Protein AF-A0A2E4S880-F1 (afdb_monomer_lite)

Structure (mmCIF, N/CA/C/O backbone):
data_AF-A0A2E4S880-F1
#
_entry.id   AF-A0A2E4S880-F1
#
loop_
_atom_site.group_PDB
_atom_site.id
_atom_site.type_symbol
_atom_site.label_atom_id
_atom_site.label_alt_id
_atom_site.label_comp_id
_atom_site.label_asym_id
_atom_site.label_entity_id
_atom_site.label_seq_id
_atom_site.pdbx_PDB_ins_code
_atom_site.Cartn_x
_atom_site.Cartn_y
_atom_site.Cartn_z
_atom_site.occupancy
_atom_site.B_iso_or_equiv
_atom_site.auth_seq_id
_atom_site.auth_comp_id
_atom_site.auth_asym_id
_atom_site.auth_atom_id
_atom_site.pdbx_PDB_model_num
ATOM 1 N N . MET A 1 1 ? -11.981 -2.694 0.130 1.00 92.06 1 MET A N 1
ATOM 2 C CA . MET A 1 1 ? -10.899 -1.935 -0.532 1.00 92.06 1 MET A CA 1
ATOM 3 C C . MET A 1 1 ? -10.112 -1.183 0.534 1.00 92.06 1 MET A C 1
ATOM 5 O O . MET A 1 1 ? -10.622 -1.008 1.639 1.00 92.06 1 MET A O 1
ATOM 9 N N . ALA A 1 2 ? -8.897 -0.748 0.225 1.00 94.06 2 ALA A N 1
ATOM 10 C CA . ALA A 1 2 ? -8.090 0.107 1.090 1.00 94.06 2 ALA A CA 1
ATOM 11 C C . ALA A 1 2 ? -7.526 1.278 0.288 1.00 94.06 2 ALA A C 1
ATOM 13 O O . ALA A 1 2 ? -7.270 1.136 -0.905 1.00 94.06 2 ALA A O 1
ATOM 14 N N . THR A 1 3 ? -7.290 2.404 0.954 1.00 95.12 3 THR A N 1
ATOM 15 C CA . THR A 1 3 ? -6.388 3.444 0.457 1.00 95.12 3 THR A CA 1
ATOM 16 C C . THR A 1 3 ? -5.040 3.251 1.143 1.00 95.12 3 THR A C 1
ATOM 18 O O . THR A 1 3 ? -4.966 3.281 2.377 1.00 95.12 3 THR A O 1
ATOM 21 N N . LEU A 1 4 ? -3.991 3.053 0.352 1.00 95.31 4 LEU A N 1
ATOM 22 C CA . LEU A 1 4 ? -2.607 2.983 0.805 1.00 95.31 4 LEU A CA 1
ATOM 23 C C . LEU A 1 4 ? -1.851 4.229 0.342 1.00 95.31 4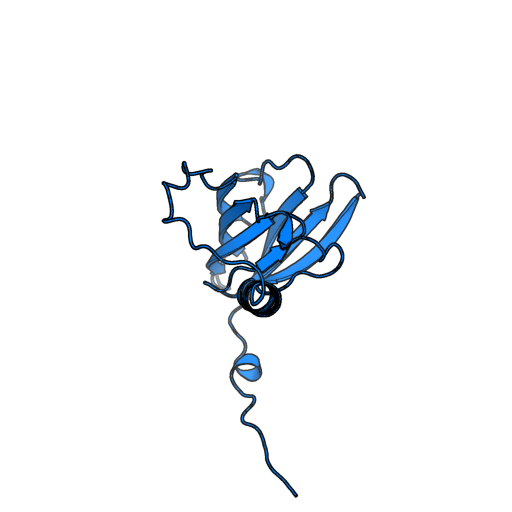 LEU A C 1
ATOM 25 O O . LEU A 1 4 ? -2.223 4.859 -0.648 1.00 95.31 4 LEU A O 1
ATOM 29 N N . ARG A 1 5 ? -0.781 4.568 1.053 1.00 95.06 5 ARG A N 1
ATOM 30 C CA . ARG A 1 5 ? 0.193 5.580 0.652 1.00 95.06 5 ARG A CA 1
ATOM 31 C C . ARG A 1 5 ? 1.541 4.911 0.476 1.00 95.06 5 ARG A C 1
ATOM 33 O O . ARG A 1 5 ? 1.976 4.191 1.367 1.00 95.06 5 ARG A O 1
ATOM 40 N N . ALA A 1 6 ? 2.200 5.188 -0.640 1.00 94.62 6 ALA A N 1
ATOM 41 C CA . ALA A 1 6 ? 3.591 4.832 -0.855 1.00 94.62 6 ALA A CA 1
ATOM 42 C C . ALA A 1 6 ? 4.475 6.080 -0.859 1.00 94.62 6 ALA A C 1
ATOM 44 O O . ALA A 1 6 ? 4.126 7.080 -1.481 1.00 94.62 6 ALA A O 1
ATOM 45 N N . LEU A 1 7 ? 5.621 6.017 -0.187 1.00 93.75 7 LEU A N 1
ATOM 46 C CA . LEU A 1 7 ? 6.680 7.020 -0.208 1.00 93.75 7 LEU A CA 1
ATOM 47 C C . LEU A 1 7 ? 7.888 6.452 -0.936 1.00 93.75 7 LEU A C 1
ATOM 49 O O . LEU A 1 7 ? 8.424 5.419 -0.548 1.00 93.75 7 LEU A O 1
ATOM 53 N N . ASP A 1 8 ? 8.352 7.164 -1.949 1.00 92.69 8 ASP A N 1
ATOM 54 C CA . ASP A 1 8 ? 9.690 6.973 -2.486 1.00 92.69 8 ASP A CA 1
ATOM 55 C C . ASP A 1 8 ? 10.691 7.732 -1.599 1.00 92.69 8 ASP A C 1
ATOM 57 O O . ASP A 1 8 ? 10.663 8.960 -1.517 1.00 92.69 8 ASP A O 1
ATOM 61 N N . LYS A 1 9 ? 11.565 6.995 -0.907 1.00 93.00 9 LYS A N 1
ATOM 62 C CA . LYS A 1 9 ? 12.587 7.523 0.011 1.00 93.00 9 LYS A CA 1
ATOM 63 C C . LYS A 1 9 ? 13.737 8.217 -0.725 1.00 93.00 9 LYS A C 1
ATOM 65 O O . LYS A 1 9 ? 14.448 9.007 -0.111 1.00 93.00 9 LYS A O 1
ATOM 70 N N . ILE A 1 10 ? 13.921 7.940 -2.016 1.00 93.00 10 ILE A N 1
ATOM 71 C CA . ILE A 1 10 ? 14.956 8.556 -2.853 1.00 93.00 10 ILE A CA 1
ATOM 72 C C . ILE A 1 10 ? 14.484 9.922 -3.343 1.00 93.00 10 ILE A C 1
ATOM 74 O O . ILE A 1 10 ? 15.229 10.898 -3.266 1.00 93.00 10 ILE A O 1
ATOM 78 N N . THR A 1 11 ? 13.242 10.006 -3.830 1.00 91.94 11 THR A N 1
ATOM 79 C CA . THR A 1 11 ? 12.680 11.258 -4.371 1.00 91.94 11 THR A CA 1
ATOM 80 C C . THR A 1 11 ? 11.913 12.089 -3.340 1.00 91.94 11 THR A C 1
ATOM 82 O O . THR A 1 11 ? 11.673 13.274 -3.566 1.00 91.94 11 THR A O 1
ATOM 85 N N . GLY A 1 12 ? 11.519 11.498 -2.210 1.00 93.62 12 GLY A N 1
ATOM 86 C CA . GLY A 1 12 ? 10.675 12.120 -1.187 1.00 93.62 12 GLY A CA 1
ATOM 87 C C . GLY A 1 12 ? 9.204 12.272 -1.595 1.00 93.62 12 GLY A C 1
ATOM 88 O O . GLY A 1 12 ? 8.443 12.944 -0.897 1.00 93.62 12 GLY A O 1
ATOM 89 N N . ARG A 1 13 ? 8.787 11.689 -2.726 1.00 91.62 13 ARG A N 1
ATOM 90 C CA . ARG A 1 13 ? 7.419 11.804 -3.243 1.00 91.62 13 ARG A CA 1
ATOM 91 C C . ARG A 1 13 ? 6.516 10.744 -2.621 1.00 91.62 13 ARG A C 1
ATOM 93 O O . ARG A 1 13 ? 6.838 9.558 -2.657 1.00 91.62 13 ARG A O 1
ATOM 100 N N . SER A 1 14 ? 5.358 11.170 -2.119 1.00 93.81 14 SER A N 1
ATOM 101 C CA . SER A 1 14 ? 4.280 10.271 -1.716 1.00 93.81 14 SER A CA 1
ATOM 102 C C . SER A 1 14 ? 3.189 10.173 -2.783 1.00 93.81 14 SER A C 1
ATOM 104 O O . SER A 1 14 ? 2.851 11.160 -3.442 1.00 93.81 14 SER A O 1
ATOM 106 N N . THR A 1 15 ? 2.633 8.976 -2.934 1.00 93.12 15 THR A N 1
ATOM 107 C CA . THR A 1 15 ? 1.539 8.664 -3.855 1.00 93.12 15 THR A CA 1
ATOM 108 C C . THR A 1 15 ? 0.494 7.845 -3.114 1.00 93.12 15 THR A C 1
ATOM 110 O O . THR A 1 15 ? 0.827 6.841 -2.485 1.00 93.12 15 THR A O 1
ATOM 113 N N . ASP A 1 16 ? -0.766 8.258 -3.210 1.00 94.75 16 ASP A N 1
ATOM 114 C CA . ASP A 1 16 ? -1.890 7.523 -2.635 1.00 94.75 16 ASP A CA 1
ATOM 115 C C . ASP A 1 16 ? -2.558 6.696 -3.725 1.00 94.75 16 ASP A C 1
ATOM 117 O O . ASP A 1 16 ? -2.759 7.184 -4.838 1.00 94.75 16 ASP A O 1
ATOM 121 N N . PHE A 1 17 ? -2.921 5.460 -3.404 1.00 93.00 17 PHE A N 1
ATOM 122 C CA . PHE A 1 17 ? -3.613 4.582 -4.337 1.00 93.00 17 PHE A CA 1
ATOM 123 C C . PHE A 1 17 ? -4.631 3.689 -3.644 1.00 93.00 17 PHE A C 1
ATOM 125 O O . PHE A 1 17 ? -4.531 3.384 -2.452 1.00 93.00 17 PHE A O 1
ATOM 132 N N . GLU A 1 18 ? -5.645 3.291 -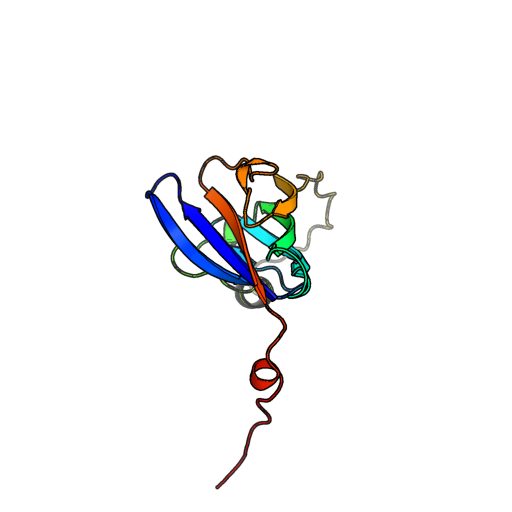4.405 1.00 93.38 18 GLU A N 1
ATOM 133 C CA . GLU A 1 18 ? -6.662 2.354 -3.948 1.00 93.38 18 GLU A CA 1
ATOM 134 C C . GLU A 1 18 ? -6.300 0.936 -4.389 1.00 93.38 18 GLU A C 1
ATOM 136 O O . GLU A 1 18 ? -5.853 0.709 -5.511 1.00 93.38 18 GLU A O 1
ATOM 141 N N . ILE A 1 19 ? -6.502 -0.021 -3.488 1.00 94.25 19 ILE A N 1
ATOM 142 C CA . ILE A 1 19 ? -6.286 -1.444 -3.742 1.00 94.25 19 ILE A CA 1
ATOM 143 C C . ILE A 1 19 ? -7.505 -2.248 -3.284 1.00 94.25 19 ILE A C 1
ATOM 145 O O . ILE A 1 19 ? -8.128 -1.984 -2.243 1.00 94.25 19 ILE A O 1
ATOM 149 N N . GLU A 1 20 ? -7.877 -3.238 -4.086 1.00 93.94 20 GLU A N 1
ATOM 150 C CA . GLU A 1 20 ? -8.947 -4.176 -3.773 1.00 93.94 20 GLU A CA 1
ATOM 151 C C . GLU A 1 20 ? -8.398 -5.440 -3.114 1.00 93.94 20 GLU A C 1
ATOM 153 O O . GLU A 1 20 ? -7.264 -5.850 -3.344 1.00 93.94 20 GLU A O 1
ATOM 158 N N . VAL A 1 21 ? -9.226 -6.074 -2.282 1.00 93.44 21 VAL A N 1
ATOM 159 C CA . VAL A 1 21 ? -8.826 -7.309 -1.606 1.00 93.44 21 VAL A CA 1
ATOM 160 C C . VAL A 1 21 ? -8.642 -8.411 -2.650 1.00 93.44 21 VAL A C 1
ATOM 162 O O . VAL A 1 21 ? -9.557 -8.665 -3.433 1.00 93.44 21 VAL A O 1
ATOM 165 N N . GLY A 1 22 ? -7.472 -9.052 -2.656 1.00 91.62 22 GLY A N 1
ATOM 166 C CA . GLY A 1 22 ? -7.118 -10.112 -3.602 1.00 91.62 22 GLY A CA 1
ATOM 167 C C . GLY A 1 22 ? -6.818 -9.641 -5.030 1.00 91.62 22 GLY A C 1
ATOM 168 O O . GLY A 1 22 ? -6.705 -10.482 -5.921 1.00 91.62 22 GLY A O 1
ATOM 169 N N . LYS A 1 23 ? -6.699 -8.326 -5.269 1.00 92.00 23 LYS A N 1
ATOM 170 C CA . LYS A 1 23 ? -6.204 -7.768 -6.536 1.00 92.00 23 LYS A CA 1
ATOM 171 C C . LYS A 1 23 ? -4.874 -7.050 -6.278 1.00 92.00 23 LYS A C 1
ATOM 173 O O . LYS A 1 23 ? -4.901 -5.863 -5.945 1.00 92.00 23 LYS A O 1
ATOM 178 N N . PRO A 1 24 ? -3.730 -7.747 -6.387 1.00 92.25 24 PRO A N 1
ATOM 179 C CA . PRO A 1 24 ? -2.432 -7.139 -6.139 1.00 92.25 24 PRO A CA 1
ATOM 180 C C . PRO A 1 24 ? -2.133 -6.020 -7.142 1.00 92.25 24 PRO A C 1
ATOM 182 O O . PRO A 1 24 ? -2.505 -6.075 -8.321 1.00 92.25 24 PRO A O 1
ATOM 185 N N . VAL A 1 25 ? -1.462 -4.988 -6.643 1.00 91.62 25 VAL A N 1
ATOM 186 C CA . VAL A 1 25 ? -1.080 -3.785 -7.386 1.00 91.62 25 VAL A CA 1
ATOM 187 C C . VAL A 1 25 ? 0.433 -3.643 -7.337 1.00 91.62 25 VAL A C 1
ATOM 189 O O . VAL A 1 25 ? 1.046 -3.857 -6.292 1.00 91.62 25 VAL A O 1
ATOM 192 N N . VAL A 1 26 ? 1.027 -3.239 -8.456 1.00 90.19 26 VAL A N 1
ATOM 193 C CA . VAL A 1 26 ? 2.461 -2.957 -8.541 1.00 90.19 26 VAL A CA 1
ATOM 194 C C . VAL A 1 26 ? 2.709 -1.462 -8.349 1.00 90.19 26 VAL A C 1
ATOM 196 O O . VAL A 1 26 ? 2.089 -0.630 -9.018 1.00 90.19 26 VAL A O 1
ATOM 199 N N . TYR A 1 27 ? 3.636 -1.123 -7.452 1.00 89.06 27 TYR A N 1
ATOM 200 C CA . TYR A 1 27 ? 4.156 0.228 -7.246 1.00 89.06 27 TYR A CA 1
ATOM 201 C C . TYR A 1 27 ? 5.688 0.209 -7.257 1.00 89.06 27 TYR A C 1
ATOM 203 O O . TYR A 1 27 ? 6.325 -0.301 -6.334 1.00 89.06 27 TYR A O 1
ATOM 211 N N . GLY A 1 28 ? 6.298 0.782 -8.298 1.00 87.00 28 GLY A N 1
ATOM 212 C CA . GLY A 1 28 ? 7.748 0.722 -8.478 1.00 87.00 28 GLY A CA 1
ATOM 213 C C . GLY A 1 28 ? 8.216 -0.724 -8.645 1.00 87.00 28 GLY A C 1
ATOM 214 O O . GLY A 1 28 ? 7.853 -1.364 -9.625 1.00 87.00 28 GLY A O 1
ATOM 215 N N . VAL A 1 29 ? 8.996 -1.220 -7.680 1.00 87.94 29 VAL A N 1
ATOM 216 C CA . VAL A 1 29 ? 9.474 -2.619 -7.610 1.00 87.94 29 VAL A CA 1
ATOM 217 C C . VAL A 1 29 ? 8.715 -3.453 -6.577 1.00 87.94 29 VAL A C 1
ATOM 219 O O . VAL A 1 29 ? 9.142 -4.547 -6.240 1.00 87.94 29 VAL A O 1
ATOM 222 N N . LEU A 1 30 ? 7.627 -2.930 -6.011 1.00 91.06 30 LEU A N 1
ATOM 223 C CA . LEU A 1 30 ? 6.844 -3.636 -5.003 1.00 91.06 30 LEU A CA 1
ATOM 224 C C . LEU A 1 30 ? 5.568 -4.188 -5.620 1.00 91.06 30 LEU A C 1
ATOM 226 O O . LEU A 1 30 ? 4.791 -3.435 -6.208 1.00 91.06 30 LEU A O 1
ATOM 230 N N . GLU A 1 31 ? 5.313 -5.472 -5.406 1.00 92.25 31 GLU A N 1
ATOM 231 C CA . GLU A 1 31 ? 3.981 -6.048 -5.541 1.00 92.25 31 GLU A CA 1
ATOM 232 C C . GLU A 1 31 ? 3.301 -6.003 -4.173 1.00 92.25 31 GLU A C 1
ATOM 234 O O . GLU A 1 31 ? 3.778 -6.595 -3.203 1.00 92.25 31 GLU A O 1
ATOM 239 N N . VAL A 1 32 ? 2.192 -5.272 -4.092 1.00 93.75 32 VAL A N 1
ATOM 240 C CA . VAL A 1 32 ? 1.418 -5.072 -2.869 1.00 93.75 32 VAL A CA 1
ATOM 241 C C . VAL A 1 32 ? 0.113 -5.844 -2.989 1.00 93.75 32 VAL A C 1
ATOM 243 O O . VAL A 1 32 ? -0.718 -5.530 -3.840 1.00 93.75 32 VAL A O 1
ATOM 246 N N . ASP A 1 33 ? -0.092 -6.820 -2.109 1.00 95.31 33 ASP A N 1
ATOM 247 C CA . ASP A 1 33 ? -1.311 -7.618 -2.034 1.00 95.31 33 ASP A CA 1
ATOM 248 C C . ASP A 1 33 ? -2.078 -7.332 -0.737 1.00 95.31 33 ASP A C 1
ATOM 250 O O . ASP A 1 33 ? -1.600 -7.554 0.382 1.00 95.31 33 ASP A O 1
ATOM 254 N N . LEU A 1 34 ? -3.309 -6.845 -0.895 1.00 96.31 34 LEU A N 1
ATOM 255 C CA . LEU A 1 34 ? -4.243 -6.649 0.201 1.00 96.31 34 LEU A CA 1
ATOM 256 C C . LEU A 1 34 ? -5.021 -7.944 0.448 1.00 96.31 34 LEU A C 1
ATOM 258 O O . LEU A 1 34 ? -5.979 -8.251 -0.263 1.00 96.31 34 LEU A O 1
ATOM 262 N N . LYS A 1 35 ? -4.682 -8.664 1.522 1.00 95.38 35 LYS A N 1
ATOM 263 C CA . LYS A 1 35 ? -5.418 -9.877 1.912 1.00 95.38 35 LYS A CA 1
ATOM 264 C C . LYS A 1 35 ? -6.696 -9.558 2.675 1.00 95.38 35 LYS A C 1
ATOM 266 O O . LYS A 1 35 ? -7.719 -10.203 2.463 1.00 95.38 35 LYS A O 1
ATOM 271 N N . VAL A 1 36 ? -6.642 -8.589 3.589 1.00 94.75 36 VAL A N 1
ATOM 272 C CA . VAL A 1 36 ? -7.772 -8.226 4.457 1.00 94.75 36 VAL A CA 1
ATOM 273 C C . VAL A 1 36 ? -7.735 -6.732 4.742 1.00 94.75 36 VAL A C 1
ATOM 275 O O . VAL A 1 36 ? -6.666 -6.178 4.972 1.00 94.75 36 VAL A O 1
ATOM 278 N N . CYS A 1 37 ? -8.902 -6.091 4.782 1.00 93.56 37 CYS A N 1
ATOM 279 C CA . CYS A 1 37 ? -9.059 -4.730 5.290 1.00 93.56 37 CYS A CA 1
ATOM 280 C C . CYS A 1 37 ? -10.216 -4.701 6.285 1.00 93.56 37 CYS A C 1
ATOM 282 O O . CYS A 1 37 ? -11.319 -5.138 5.954 1.00 93.56 37 CYS A O 1
ATOM 284 N N . PHE A 1 38 ? -9.964 -4.180 7.477 1.00 91.75 38 PHE A N 1
ATOM 285 C CA . PHE A 1 38 ? -10.918 -4.052 8.563 1.00 91.75 38 PHE A CA 1
ATOM 286 C C . PHE A 1 38 ? -11.007 -2.595 9.022 1.00 91.75 38 PHE A C 1
ATOM 288 O O . PHE A 1 38 ? -9.992 -1.924 9.206 1.00 91.75 38 PHE A O 1
ATOM 295 N N . GLN A 1 39 ? -12.231 -2.116 9.222 1.00 90.69 39 GLN A N 1
ATOM 296 C CA . GLN A 1 39 ? -12.508 -0.815 9.818 1.00 90.69 39 GLN A CA 1
ATOM 297 C C . GLN A 1 39 ? -13.345 -1.034 11.073 1.00 90.69 39 GLN A C 1
ATOM 299 O O . GLN A 1 39 ? -14.318 -1.790 11.022 1.00 90.69 39 GLN A O 1
ATOM 304 N N . THR A 1 40 ? -12.971 -0.391 12.180 1.00 88.00 40 THR A N 1
ATOM 305 C CA . THR A 1 40 ? -13.758 -0.480 13.413 1.00 88.00 40 THR A CA 1
ATOM 306 C C . THR A 1 40 ? -15.162 0.111 13.223 1.00 88.00 40 THR A C 1
ATOM 308 O O . THR A 1 40 ? -15.345 1.035 12.418 1.00 88.00 40 THR A O 1
ATOM 311 N N . PRO A 1 41 ? -16.173 -0.426 13.932 1.00 85.44 41 PRO A N 1
ATOM 312 C CA . PRO A 1 41 ? -17.518 0.139 13.945 1.00 85.44 41 PRO A CA 1
ATOM 313 C C . PRO A 1 41 ? -17.526 1.591 14.442 1.00 85.44 41 PRO A C 1
ATOM 315 O O . PRO A 1 41 ? -16.656 1.979 15.222 1.00 85.44 41 PRO A O 1
ATOM 318 N N . PRO A 1 42 ? -18.532 2.395 14.055 1.00 81.06 42 PRO A N 1
ATOM 319 C CA . PRO A 1 42 ? -18.620 3.797 14.458 1.00 81.06 42 PRO A CA 1
ATOM 320 C C . PRO A 1 42 ? -18.872 3.996 15.962 1.00 81.06 42 PRO A C 1
ATOM 322 O O . PRO A 1 42 ? -18.759 5.123 16.440 1.00 81.06 42 PRO A O 1
ATOM 325 N N . GLU A 1 43 ? -19.240 2.944 16.706 1.00 86.94 43 GLU A N 1
ATOM 326 C CA . GLU A 1 43 ? -19.385 3.008 18.167 1.00 86.94 43 GLU A CA 1
ATOM 327 C C . GLU A 1 43 ? -18.034 3.037 18.904 1.00 86.94 43 GLU A C 1
ATOM 329 O O . GLU A 1 43 ? -17.969 3.440 20.067 1.00 86.94 43 GLU A O 1
ATOM 334 N N . GLU A 1 44 ? -16.958 2.625 18.233 1.00 87.44 44 GLU A N 1
ATOM 335 C CA . GLU A 1 44 ? -15.596 2.584 18.754 1.00 87.44 44 GLU A CA 1
ATOM 336 C C . GLU A 1 44 ? -14.729 3.677 18.104 1.00 87.44 44 GLU A C 1
ATOM 338 O O . GLU A 1 44 ? -15.095 4.241 17.067 1.00 87.44 44 GLU A O 1
ATOM 343 N N . PRO A 1 45 ? -13.561 4.016 18.687 1.00 86.06 45 PRO A N 1
ATOM 344 C CA . PRO A 1 45 ? -12.612 4.906 18.033 1.00 86.06 45 PRO A CA 1
ATOM 345 C C . PRO A 1 45 ? -12.284 4.403 16.615 1.00 86.06 45 PRO A C 1
ATOM 347 O O . PRO A 1 45 ? -12.008 3.210 16.440 1.00 86.06 45 PRO A O 1
ATOM 350 N N . PRO A 1 46 ? -12.314 5.280 15.595 1.00 84.81 46 PRO A N 1
ATOM 351 C CA . PRO A 1 46 ? -12.099 4.867 14.218 1.00 84.81 46 PRO A CA 1
ATOM 352 C C . PRO A 1 46 ? -10.653 4.405 14.022 1.00 84.81 46 PRO A C 1
ATOM 354 O O . PRO A 1 46 ? -9.717 5.186 14.176 1.00 84.81 46 PRO A O 1
ATOM 357 N N . GLU A 1 47 ? -10.487 3.148 13.628 1.00 90.75 47 GLU A N 1
ATOM 358 C CA . GLU A 1 47 ? -9.210 2.514 13.325 1.00 90.75 47 GLU A CA 1
ATOM 359 C C . GLU A 1 47 ? -9.351 1.701 12.036 1.00 90.75 47 GLU A C 1
ATOM 361 O O . GLU A 1 47 ? -10.371 1.052 11.789 1.00 90.75 47 GLU A O 1
ATOM 366 N N . SER A 1 48 ? -8.324 1.752 11.190 1.00 92.94 48 SER A N 1
ATOM 367 C CA . SER A 1 48 ? -8.255 0.961 9.962 1.00 92.94 48 SER A CA 1
ATOM 368 C C . SER A 1 48 ? -7.053 0.040 10.036 1.00 92.94 48 SER A C 1
ATOM 370 O O . SER A 1 48 ? -5.919 0.508 10.059 1.00 92.94 48 SER A O 1
ATOM 372 N N . ALA A 1 49 ? -7.306 -1.263 10.039 1.00 93.75 49 ALA A N 1
ATOM 373 C CA . ALA A 1 49 ? -6.276 -2.288 10.062 1.00 93.75 49 ALA A CA 1
ATOM 374 C C . ALA A 1 49 ? -6.342 -3.115 8.777 1.00 93.75 49 ALA A C 1
ATOM 376 O O . ALA A 1 49 ? -7.410 -3.599 8.401 1.00 93.75 49 ALA A O 1
ATOM 377 N N . ALA A 1 50 ? -5.214 -3.310 8.104 1.00 95.12 50 ALA A N 1
ATOM 378 C CA . ALA A 1 50 ? -5.142 -4.161 6.921 1.00 95.12 50 ALA A CA 1
ATOM 379 C C . ALA A 1 50 ? -4.015 -5.182 7.044 1.00 95.12 50 ALA A C 1
ATOM 381 O O . ALA A 1 50 ? -2.944 -4.873 7.560 1.00 95.12 50 ALA A O 1
ATOM 382 N N . PHE A 1 51 ? -4.269 -6.399 6.566 1.00 95.44 51 PHE A N 1
ATOM 383 C CA . PHE A 1 51 ? -3.237 -7.411 6.395 1.00 95.44 51 PHE A CA 1
ATOM 384 C C . PHE A 1 51 ? -2.688 -7.291 4.978 1.00 95.44 51 PHE A C 1
ATOM 386 O O . PHE A 1 51 ? -3.417 -7.530 4.005 1.00 95.44 51 PHE A O 1
ATOM 393 N N . LEU A 1 52 ? -1.418 -6.909 4.877 1.00 95.75 52 LEU A N 1
ATOM 394 C CA . LEU A 1 52 ? -0.716 -6.731 3.613 1.00 95.75 52 LEU A CA 1
ATOM 395 C C . LEU A 1 52 ? 0.365 -7.796 3.479 1.00 95.75 52 LEU A C 1
ATOM 397 O O . LEU A 1 52 ? 1.067 -8.105 4.443 1.00 95.75 52 LEU A O 1
ATOM 401 N N . GLN A 1 53 ? 0.509 -8.309 2.266 1.00 95.19 53 GLN A N 1
ATOM 402 C CA . GLN A 1 53 ? 1.666 -9.080 1.850 1.00 95.19 53 GLN A CA 1
ATOM 403 C C . GLN A 1 53 ? 2.353 -8.302 0.731 1.00 95.19 53 GLN A C 1
ATOM 405 O O . GLN A 1 53 ? 1.718 -7.955 -0.260 1.00 95.19 53 GLN A O 1
ATOM 410 N N . ILE A 1 54 ? 3.627 -7.977 0.914 1.00 94.38 54 ILE A N 1
ATOM 411 C CA . ILE A 1 54 ? 4.414 -7.183 -0.027 1.00 94.38 54 ILE A CA 1
ATOM 412 C C . ILE A 1 54 ? 5.622 -8.007 -0.433 1.00 94.38 54 ILE A C 1
ATOM 414 O O . ILE A 1 54 ? 6.318 -8.553 0.421 1.00 94.38 54 ILE A O 1
ATOM 418 N N . THR A 1 55 ? 5.858 -8.098 -1.732 1.00 92.75 55 THR A N 1
ATOM 419 C CA . THR A 1 55 ? 6.970 -8.840 -2.341 1.00 92.75 55 THR A CA 1
ATOM 420 C C . THR A 1 55 ? 7.704 -7.942 -3.330 1.00 92.75 55 THR A C 1
ATOM 422 O O . THR A 1 55 ? 7.215 -6.866 -3.685 1.00 92.75 55 THR A O 1
ATOM 425 N N . GLU A 1 56 ? 8.906 -8.348 -3.728 1.00 88.56 56 GLU A N 1
ATOM 426 C CA . GLU A 1 56 ? 9.632 -7.679 -4.804 1.00 88.56 56 GLU A CA 1
ATOM 427 C C . GLU A 1 56 ? 9.044 -8.129 -6.148 1.00 88.56 56 GLU A C 1
ATOM 429 O O . GLU A 1 56 ? 8.905 -9.322 -6.402 1.00 88.56 56 GLU A O 1
ATOM 434 N N . ALA A 1 57 ? 8.651 -7.172 -6.982 1.00 82.44 57 ALA A N 1
ATOM 435 C CA . ALA A 1 57 ? 8.150 -7.418 -8.324 1.00 82.44 57 ALA A CA 1
ATOM 436 C C . ALA A 1 57 ? 9.323 -7.559 -9.303 1.00 82.44 57 ALA A C 1
ATOM 438 O O . ALA A 1 57 ? 10.305 -6.815 -9.222 1.00 82.44 57 ALA A O 1
ATOM 439 N N . ASP A 1 58 ? 9.197 -8.461 -10.279 1.00 75.00 58 ASP A N 1
ATOM 440 C CA . ASP A 1 58 ? 10.190 -8.616 -11.343 1.00 75.00 58 ASP A CA 1
ATOM 441 C C . ASP A 1 58 ? 10.419 -7.291 -12.086 1.00 75.00 58 ASP A C 1
ATOM 443 O O . ASP A 1 58 ? 9.478 -6.672 -12.582 1.00 75.00 58 ASP A O 1
ATOM 447 N N . TYR A 1 59 ? 11.685 -6.889 -12.246 1.00 56.69 59 TYR A N 1
ATOM 448 C CA . TYR A 1 59 ? 12.116 -5.626 -12.877 1.00 56.69 59 TYR A CA 1
ATOM 449 C C . TYR A 1 59 ? 11.526 -5.375 -14.285 1.00 56.69 59 TYR A C 1
ATOM 451 O O . TYR A 1 59 ? 11.488 -4.251 -14.780 1.00 56.69 59 TYR A O 1
ATOM 459 N N . VAL A 1 60 ? 11.032 -6.414 -14.964 1.00 56.16 60 VAL A N 1
ATOM 460 C CA . VAL A 1 60 ? 10.382 -6.291 -16.280 1.00 56.16 60 VAL A CA 1
ATOM 461 C C . VAL A 1 60 ? 9.000 -5.612 -16.175 1.00 56.16 60 VAL A C 1
ATOM 463 O O . VAL A 1 60 ? 8.554 -4.971 -17.124 1.00 56.16 60 VAL A O 1
ATOM 466 N N . ALA A 1 61 ? 8.351 -5.667 -15.007 1.00 55.28 61 ALA A N 1
ATOM 467 C CA . ALA A 1 61 ? 7.065 -5.030 -14.716 1.00 55.28 61 ALA A CA 1
ATOM 468 C C . ALA A 1 61 ? 7.174 -3.541 -14.313 1.00 55.28 61 ALA A C 1
ATOM 470 O O . ALA A 1 61 ? 6.159 -2.856 -14.195 1.00 55.28 61 ALA A O 1
ATOM 471 N N . THR A 1 62 ? 8.384 -3.008 -14.096 1.00 56.03 62 THR A N 1
ATOM 472 C CA . THR A 1 62 ? 8.598 -1.824 -13.240 1.00 56.03 62 THR A CA 1
ATOM 473 C C . THR A 1 62 ? 8.716 -0.486 -13.980 1.00 56.03 62 THR A C 1
ATOM 475 O O . THR A 1 62 ? 9.224 0.485 -13.419 1.00 56.03 62 THR A O 1
ATOM 478 N N . ASN A 1 63 ? 8.239 -0.363 -15.227 1.00 58.69 63 ASN A N 1
ATOM 479 C CA . ASN A 1 63 ? 8.280 0.922 -15.953 1.00 58.69 63 ASN A CA 1
ATOM 480 C C . ASN A 1 63 ? 7.155 1.906 -15.542 1.00 58.69 63 ASN A C 1
ATOM 482 O O . ASN A 1 63 ? 6.801 2.819 -16.286 1.00 58.69 63 ASN A O 1
ATOM 486 N N . THR A 1 64 ? 6.568 1.728 -14.355 1.00 55.31 64 THR A N 1
ATOM 487 C CA . THR A 1 64 ? 5.392 2.461 -13.859 1.00 55.31 64 THR A CA 1
ATOM 488 C C . THR A 1 64 ? 5.764 3.353 -12.671 1.00 55.31 64 THR A C 1
ATOM 490 O O . THR A 1 64 ? 5.156 3.309 -11.606 1.00 55.31 64 THR A O 1
ATOM 493 N N . LEU A 1 65 ? 6.797 4.185 -12.838 1.00 57.19 65 LEU A N 1
ATOM 494 C CA . LEU A 1 65 ? 7.338 5.051 -11.775 1.00 57.19 65 LEU A CA 1
ATOM 495 C C . LEU A 1 65 ? 6.391 6.183 -11.326 1.00 57.19 65 LEU A C 1
ATOM 497 O O . LEU A 1 65 ? 6.734 6.944 -10.425 1.00 57.19 65 LEU A O 1
ATOM 501 N N . THR A 1 66 ? 5.227 6.341 -11.962 1.00 57.41 66 THR A N 1
ATOM 502 C CA . THR A 1 66 ? 4.323 7.474 -11.692 1.00 57.41 66 THR A CA 1
ATOM 503 C C . THR A 1 66 ? 2.921 7.056 -11.261 1.00 57.41 66 THR A C 1
ATOM 505 O O . THR A 1 66 ? 2.272 7.825 -10.554 1.00 57.41 66 THR A O 1
ATOM 508 N N . GLU A 1 67 ? 2.463 5.857 -11.629 1.00 72.06 67 GLU A N 1
ATOM 509 C CA . GLU A 1 67 ? 1.094 5.404 -11.377 1.00 72.06 67 GLU A CA 1
ATOM 510 C C . GLU A 1 67 ? 1.081 3.906 -11.029 1.00 72.06 67 GLU A C 1
ATOM 512 O O . GLU A 1 67 ? 1.699 3.115 -11.747 1.00 72.06 67 GLU A O 1
ATOM 517 N N . PRO A 1 68 ? 0.394 3.500 -9.948 1.00 76.19 68 PRO A N 1
ATOM 518 C CA . PRO A 1 68 ? 0.206 2.093 -9.624 1.00 76.19 68 PRO A CA 1
ATOM 519 C C . PRO A 1 68 ? -0.653 1.408 -10.688 1.00 76.19 68 PRO A C 1
ATOM 521 O O . PRO A 1 68 ? -1.644 1.976 -11.150 1.00 76.19 68 PRO A O 1
ATOM 524 N N . ARG A 1 69 ? -0.298 0.176 -11.062 1.00 81.31 69 ARG A N 1
ATOM 525 C CA . ARG A 1 69 ? -1.044 -0.609 -12.062 1.00 81.31 69 ARG A CA 1
ATOM 526 C C . ARG A 1 69 ? -1.443 -1.969 -11.502 1.00 81.31 69 ARG A C 1
ATOM 528 O O . ARG A 1 69 ? -0.743 -2.535 -10.662 1.00 81.31 69 ARG A O 1
ATOM 535 N N . LEU A 1 70 ? -2.581 -2.489 -11.963 1.00 79.62 70 LEU A N 1
ATOM 536 C CA . LEU A 1 70 ? -3.029 -3.836 -11.614 1.00 79.62 70 LEU A CA 1
ATOM 537 C C . LEU A 1 70 ? -2.056 -4.867 -12.181 1.00 79.62 70 LEU A C 1
ATOM 539 O O . LEU A 1 70 ? -1.703 -4.814 -13.361 1.00 79.62 70 LEU A O 1
ATOM 543 N N . LEU A 1 71 ? -1.682 -5.847 -11.359 1.00 78.06 71 LEU A N 1
ATOM 544 C CA . LEU A 1 71 ? -0.756 -6.901 -11.769 1.00 78.06 71 LEU A CA 1
ATOM 545 C C . LEU A 1 71 ? -1.266 -7.682 -12.995 1.00 78.06 71 LEU A C 1
ATOM 547 O O . LEU A 1 71 ? -0.483 -8.057 -13.865 1.00 78.06 71 LEU A O 1
ATOM 551 N N . SER A 1 72 ? -2.584 -7.889 -13.100 1.00 79.81 72 SER A N 1
ATOM 552 C CA . SER A 1 72 ? -3.211 -8.563 -14.246 1.00 79.81 72 SER A CA 1
ATOM 553 C C . SER A 1 72 ? -2.962 -7.847 -15.570 1.00 79.81 72 SER A C 1
ATOM 555 O O . SER A 1 72 ? -2.733 -8.504 -16.583 1.00 79.81 72 SER A O 1
ATOM 557 N N . ASP A 1 73 ? -2.994 -6.516 -15.558 1.00 80.62 73 ASP A N 1
ATOM 558 C CA . ASP A 1 73 ? -2.841 -5.708 -16.766 1.00 80.62 73 ASP A CA 1
ATOM 559 C C . ASP A 1 73 ? -1.382 -5.729 -17.219 1.00 80.62 73 ASP A C 1
ATOM 561 O O . ASP A 1 73 ? -1.100 -5.972 -18.391 1.00 80.62 73 ASP A O 1
ATOM 565 N N . VAL A 1 74 ? -0.454 -5.590 -16.266 1.00 76.75 74 VAL A N 1
ATOM 566 C CA . VAL A 1 74 ? 0.989 -5.689 -16.522 1.00 76.75 74 VAL A CA 1
ATOM 567 C C . VAL A 1 74 ? 1.345 -7.069 -17.080 1.00 76.75 74 VAL A C 1
ATOM 569 O O . VAL A 1 74 ? 2.057 -7.173 -18.076 1.00 76.75 74 VAL A O 1
ATOM 572 N N . LYS A 1 75 ? 0.803 -8.142 -16.492 1.00 79.31 75 LYS A N 1
ATOM 573 C CA . LYS A 1 75 ? 1.019 -9.509 -16.977 1.00 79.31 75 LYS A CA 1
ATOM 574 C C . LYS A 1 75 ? 0.460 -9.721 -18.384 1.00 79.31 75 LYS A C 1
ATOM 576 O O . LYS A 1 75 ? 1.143 -10.306 -19.216 1.00 79.31 75 LYS A O 1
ATOM 581 N N . ALA A 1 76 ? -0.725 -9.188 -18.683 1.00 78.75 76 ALA A N 1
ATOM 582 C CA . ALA A 1 76 ? -1.299 -9.251 -20.025 1.00 78.75 76 ALA A CA 1
ATOM 583 C C . ALA A 1 76 ? -0.452 -8.499 -21.074 1.00 78.75 76 ALA A C 1
ATOM 585 O O . ALA A 1 76 ? -0.300 -8.987 -22.196 1.00 78.75 76 ALA A O 1
ATOM 586 N N . GLU A 1 77 ? 0.127 -7.343 -20.723 1.00 70.88 77 GLU A N 1
ATOM 587 C CA . GLU A 1 77 ? 1.064 -6.601 -21.584 1.00 70.88 77 GLU A CA 1
ATOM 588 C C . GLU A 1 77 ? 2.355 -7.408 -21.841 1.00 70.88 77 GLU A C 1
ATOM 590 O O . GLU A 1 77 ? 2.827 -7.480 -22.981 1.00 70.88 77 GLU A O 1
ATOM 595 N N . LEU A 1 78 ? 2.894 -8.066 -20.808 1.00 70.69 78 LEU A N 1
ATOM 596 C CA . LEU A 1 78 ? 4.095 -8.906 -20.893 1.00 70.69 78 LEU A CA 1
ATOM 597 C C . LEU A 1 78 ? 3.864 -10.180 -21.716 1.00 70.69 78 LEU A C 1
ATOM 599 O O . LEU A 1 78 ? 4.631 -10.455 -22.637 1.00 70.69 78 LEU A O 1
ATOM 603 N N . ASP A 1 79 ? 2.778 -10.912 -21.461 1.00 68.12 79 ASP A N 1
ATOM 604 C CA . ASP A 1 79 ? 2.400 -12.112 -22.220 1.00 68.12 79 ASP A CA 1
ATOM 605 C C . ASP A 1 79 ? 2.158 -11.789 -23.711 1.00 68.12 79 ASP A C 1
ATOM 607 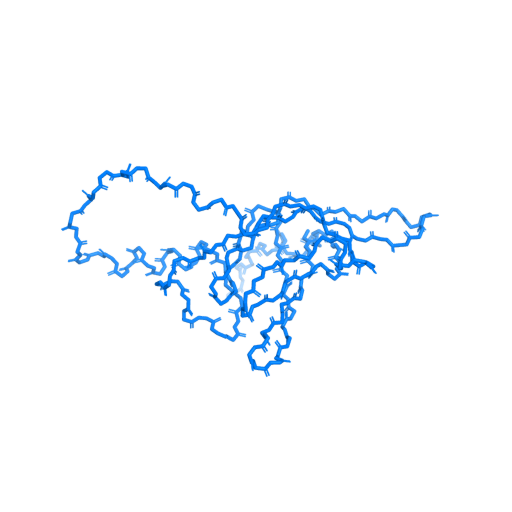O O . ASP A 1 79 ? 2.434 -12.604 -24.597 1.00 68.12 79 ASP A O 1
ATOM 611 N N . ALA A 1 80 ? 1.671 -10.580 -24.023 1.00 63.12 80 ALA A N 1
ATOM 612 C CA . ALA A 1 80 ? 1.531 -10.106 -25.399 1.00 63.12 80 ALA A CA 1
ATOM 613 C C . ALA A 1 80 ? 2.888 -9.795 -26.066 1.00 63.12 80 ALA A C 1
ATOM 615 O O . ALA A 1 80 ? 3.037 -10.009 -27.275 1.00 63.12 80 ALA A O 1
ATOM 616 N N . ALA A 1 81 ? 3.878 -9.324 -25.300 1.00 61.06 81 ALA A N 1
ATOM 617 C CA . ALA A 1 81 ? 5.235 -9.042 -25.773 1.00 61.06 81 ALA A CA 1
ATOM 618 C C . ALA A 1 81 ? 6.104 -10.312 -25.918 1.00 61.06 81 ALA A C 1
ATOM 620 O O . ALA A 1 81 ? 6.936 -10.386 -26.827 1.00 61.06 81 ALA A O 1
ATOM 621 N N . ASP A 1 82 ? 5.863 -11.337 -25.094 1.00 58.72 82 ASP A N 1
ATOM 622 C CA . ASP A 1 82 ? 6.628 -12.595 -25.026 1.00 58.72 82 ASP A CA 1
ATOM 623 C C . ASP A 1 82 ? 6.310 -13.597 -26.160 1.00 58.72 82 ASP A C 1
ATOM 625 O O . ASP A 1 82 ? 6.876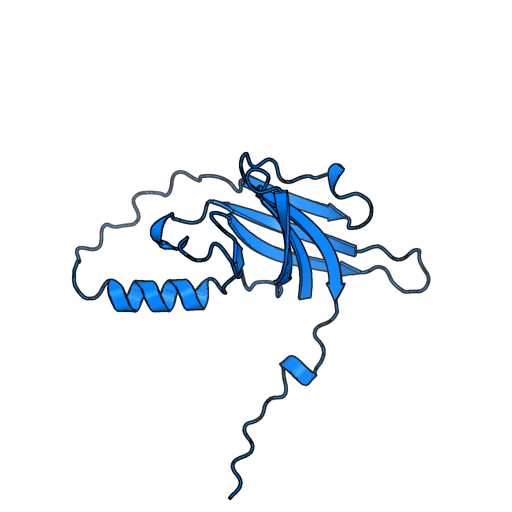 -14.682 -26.259 1.00 58.72 82 ASP A O 1
ATOM 629 N N . ARG A 1 83 ? 5.460 -13.242 -27.135 1.00 53.81 83 ARG A N 1
ATOM 630 C CA . ARG A 1 83 ? 5.111 -14.137 -28.261 1.00 53.81 83 ARG A CA 1
ATOM 631 C C . ARG A 1 83 ? 6.252 -14.397 -29.267 1.00 53.81 83 ARG A C 1
ATOM 633 O O . ARG A 1 83 ? 6.005 -14.991 -30.318 1.00 53.81 83 ARG A O 1
ATOM 640 N N . LYS A 1 84 ? 7.488 -13.955 -28.994 1.00 56.72 84 LYS A N 1
ATOM 641 C CA . LYS A 1 84 ? 8.657 -14.132 -29.881 1.00 56.72 84 LYS A CA 1
ATOM 642 C C . LYS A 1 84 ? 9.850 -14.890 -29.289 1.00 56.72 84 LYS A C 1
ATOM 644 O O . LYS A 1 84 ? 10.748 -15.200 -30.069 1.00 56.72 84 LYS A O 1
ATOM 649 N N . THR A 1 85 ? 9.848 -15.283 -28.013 1.00 46.38 85 THR A N 1
ATOM 650 C CA . THR A 1 85 ? 10.995 -16.008 -27.435 1.00 46.38 85 THR A CA 1
ATOM 651 C C . THR A 1 85 ? 10.547 -17.074 -26.436 1.00 46.38 85 THR A C 1
ATOM 653 O O . THR A 1 85 ? 10.509 -16.837 -25.242 1.00 46.38 85 THR A O 1
ATOM 656 N N . ALA A 1 86 ? 10.269 -18.290 -26.914 1.00 49.75 86 ALA A N 1
ATOM 657 C CA . ALA A 1 86 ? 10.237 -19.480 -26.056 1.00 49.75 86 ALA A CA 1
ATOM 658 C C . ALA A 1 86 ? 11.545 -20.272 -26.263 1.00 49.75 86 ALA A C 1
ATOM 660 O O . ALA A 1 86 ? 12.041 -20.336 -27.392 1.00 49.75 86 ALA A O 1
ATOM 661 N N . PRO A 1 87 ? 12.104 -20.892 -25.209 1.00 52.34 87 PRO A N 1
ATOM 662 C CA . PRO A 1 87 ? 11.449 -22.042 -24.589 1.00 52.34 87 PRO A CA 1
ATOM 663 C C . PRO A 1 87 ? 11.084 -21.838 -23.115 1.00 52.34 87 PRO A C 1
ATOM 665 O O . PRO A 1 87 ? 11.879 -21.345 -22.323 1.00 52.34 87 PRO A O 1
ATOM 668 N N . ARG A 1 88 ? 9.902 -22.366 -22.762 1.00 58.25 88 ARG A N 1
ATOM 669 C CA . ARG A 1 88 ? 9.505 -22.758 -21.402 1.00 58.25 88 ARG A CA 1
ATOM 670 C C . ARG A 1 88 ? 10.645 -23.511 -20.714 1.00 58.25 88 ARG A C 1
ATOM 672 O O . ARG A 1 88 ? 10.935 -24.646 -21.095 1.00 58.25 88 ARG A O 1
ATOM 679 N N . GLN A 1 89 ? 11.211 -22.922 -19.671 1.00 56.88 89 GLN A N 1
ATOM 680 C CA . GLN A 1 89 ? 11.833 -23.701 -18.609 1.00 56.88 89 GLN A CA 1
ATOM 681 C C . GLN A 1 89 ? 10.727 -24.127 -17.629 1.00 56.88 89 GLN A C 1
ATOM 683 O O . GLN A 1 89 ? 9.798 -23.349 -17.382 1.00 56.88 89 GLN A O 1
ATOM 688 N N . PRO A 1 90 ? 10.750 -25.368 -17.114 1.00 44.28 90 PRO A N 1
ATOM 689 C CA . PRO A 1 90 ? 9.973 -25.713 -15.933 1.00 44.28 90 PRO A CA 1
ATOM 690 C C . PRO A 1 90 ? 10.348 -24.731 -14.823 1.00 44.28 90 PRO A C 1
ATOM 692 O O . PRO A 1 90 ? 11.506 -24.342 -14.735 1.00 44.28 90 PRO A O 1
ATOM 695 N N . ALA A 1 91 ? 9.382 -24.337 -13.998 1.00 50.78 91 ALA A N 1
ATOM 696 C CA . ALA A 1 91 ? 9.631 -23.602 -12.767 1.00 50.78 91 ALA A CA 1
ATOM 697 C C . ALA A 1 91 ? 10.568 -24.430 -11.868 1.00 50.78 91 ALA A C 1
ATOM 699 O O . ALA A 1 91 ? 10.131 -25.281 -11.089 1.00 50.78 91 ALA A O 1
ATOM 700 N N . GLU A 1 92 ? 11.874 -24.255 -12.036 1.00 41.97 92 GLU A N 1
ATOM 701 C CA . GLU A 1 92 ? 12.890 -24.806 -11.155 1.00 41.97 92 GLU A CA 1
ATOM 702 C C . GLU A 1 92 ? 12.868 -23.928 -9.910 1.00 41.97 92 GLU A C 1
ATOM 704 O O . GLU A 1 92 ? 13.525 -22.900 -9.892 1.00 41.97 92 GLU A O 1
ATOM 709 N N . LYS A 1 93 ? 11.996 -24.304 -8.957 1.00 40.34 93 LYS A N 1
ATOM 710 C CA . LYS A 1 93 ? 11.803 -23.725 -7.616 1.00 40.34 93 LYS A CA 1
ATOM 711 C C . LYS A 1 93 ? 12.298 -22.283 -7.505 1.00 40.34 93 LYS A C 1
ATOM 713 O O . LYS A 1 93 ? 13.479 -22.068 -7.250 1.00 40.34 93 LYS A O 1
ATOM 718 N N . GLU A 1 94 ? 11.362 -21.339 -7.589 1.00 47.38 94 GLU A N 1
ATOM 719 C CA . GLU A 1 94 ? 11.491 -20.066 -6.884 1.00 47.38 94 GLU A CA 1
ATOM 720 C C . GLU A 1 94 ? 11.973 -20.409 -5.464 1.00 47.38 94 GLU A C 1
ATOM 722 O O . GLU A 1 94 ? 11.219 -20.943 -4.649 1.00 47.38 94 GLU A O 1
ATOM 727 N N . GLU A 1 95 ? 13.276 -20.260 -5.200 1.00 45.84 95 GLU A N 1
ATOM 728 C CA . GLU A 1 95 ? 13.746 -20.159 -3.829 1.00 45.84 95 GLU A CA 1
ATOM 729 C C . GLU A 1 95 ? 12.965 -18.985 -3.282 1.00 45.84 95 GLU A C 1
ATOM 731 O O . GLU A 1 95 ? 13.077 -17.886 -3.821 1.00 45.84 95 GLU A O 1
ATOM 736 N N . GLU A 1 96 ? 12.087 -19.267 -2.322 1.00 53.06 96 GLU A N 1
ATOM 737 C CA . GLU A 1 96 ? 11.152 -18.295 -1.790 1.00 53.06 96 GLU A CA 1
ATOM 738 C C . GLU A 1 96 ? 11.922 -17.065 -1.317 1.00 53.06 96 GLU A C 1
ATOM 740 O O . GLU A 1 96 ? 12.409 -17.008 -0.184 1.00 53.06 96 GLU A O 1
ATOM 745 N N . ALA A 1 97 ? 12.008 -16.053 -2.180 1.00 60.12 97 ALA A N 1
ATOM 746 C CA . ALA A 1 97 ? 12.133 -14.682 -1.754 1.00 60.12 97 ALA A CA 1
ATOM 747 C C . ALA A 1 97 ? 10.843 -14.422 -0.979 1.00 60.12 97 ALA A C 1
ATOM 749 O O . ALA A 1 97 ? 9.805 -14.067 -1.536 1.00 60.12 97 ALA A O 1
ATOM 750 N N . GLY A 1 98 ? 10.884 -14.767 0.310 1.00 73.12 98 GLY A N 1
ATOM 751 C CA . GLY A 1 98 ? 9.768 -14.587 1.213 1.00 73.12 98 GLY A CA 1
ATOM 752 C C . GLY A 1 98 ? 9.293 -13.137 1.144 1.00 73.12 98 GLY A C 1
ATOM 753 O O . GLY A 1 98 ? 10.057 -12.245 0.763 1.00 73.12 98 GLY A O 1
ATOM 754 N N . PRO A 1 99 ? 8.030 -12.876 1.494 1.00 85.38 99 PRO A N 1
ATOM 755 C CA . PRO A 1 99 ? 7.489 -11.533 1.403 1.00 85.38 99 PRO A CA 1
ATOM 756 C C . PRO A 1 99 ? 8.363 -10.537 2.176 1.00 85.38 99 PRO A C 1
ATOM 758 O O . PRO A 1 99 ? 8.666 -10.757 3.348 1.00 85.38 99 PRO A O 1
ATOM 761 N N . LEU A 1 100 ? 8.728 -9.429 1.516 1.00 92.38 100 LEU A N 1
ATOM 762 C CA . LEU A 1 100 ? 9.412 -8.276 2.116 1.00 92.38 100 LEU A CA 1
ATOM 763 C C . LEU A 1 100 ? 8.654 -7.762 3.344 1.00 92.38 100 LEU A C 1
ATOM 765 O O . LEU A 1 100 ? 9.244 -7.263 4.298 1.00 92.38 100 LEU A O 1
ATOM 769 N N . PHE A 1 101 ? 7.330 -7.892 3.315 1.00 93.50 101 PHE A N 1
ATOM 770 C CA . PHE A 1 101 ? 6.468 -7.651 4.456 1.00 93.50 101 PHE A CA 1
ATOM 771 C C . PHE A 1 101 ? 5.269 -8.591 4.417 1.00 93.50 101 PHE A C 1
ATOM 773 O O . PHE A 1 101 ? 4.638 -8.764 3.378 1.00 93.50 101 PHE A O 1
ATOM 780 N N . SER A 1 102 ? 4.913 -9.167 5.558 1.00 94.88 102 SER A N 1
ATOM 781 C CA . SER A 1 102 ? 3.674 -9.925 5.716 1.00 94.88 102 SER A CA 1
ATOM 782 C C . SER A 1 102 ? 3.150 -9.714 7.125 1.00 94.88 102 SER A C 1
ATOM 784 O O . SER A 1 102 ? 3.707 -10.242 8.090 1.00 94.88 102 SER A O 1
ATOM 786 N N . GLY A 1 103 ? 2.101 -8.908 7.262 1.00 94.44 103 GLY A N 1
ATOM 787 C CA . GLY A 1 103 ? 1.611 -8.542 8.580 1.00 94.44 103 GLY A CA 1
ATOM 788 C C . GLY A 1 103 ? 0.426 -7.591 8.583 1.00 94.44 103 GLY A C 1
ATOM 789 O O . GLY A 1 103 ? -0.024 -7.087 7.552 1.00 94.44 103 GLY A O 1
ATOM 790 N N . TRP A 1 104 ? -0.078 -7.360 9.794 1.00 94.81 104 TRP A N 1
ATOM 791 C CA . TRP A 1 104 ? -1.097 -6.355 10.064 1.00 94.81 104 TRP A CA 1
ATOM 792 C C . TRP A 1 104 ? -0.472 -4.974 10.145 1.00 94.81 104 TRP A C 1
ATOM 794 O O . TRP A 1 104 ? 0.556 -4.791 10.787 1.00 94.81 104 TRP A O 1
ATOM 804 N N . MET A 1 105 ? -1.142 -3.995 9.558 1.00 95.00 105 MET A N 1
ATOM 805 C CA . MET A 1 105 ? -0.758 -2.601 9.647 1.00 95.00 105 MET A CA 1
ATOM 806 C C . MET A 1 105 ? -1.959 -1.748 10.037 1.00 95.00 105 MET A C 1
ATOM 808 O O . MET A 1 105 ? -3.046 -1.906 9.479 1.00 95.00 105 MET A O 1
ATOM 812 N N . PHE A 1 106 ? -1.740 -0.848 10.994 1.00 94.19 106 PHE A N 1
ATOM 813 C CA . PHE A 1 106 ? -2.751 0.033 11.574 1.00 94.19 106 PHE A CA 1
ATOM 814 C C . PHE A 1 106 ? -2.553 1.454 11.059 1.00 94.19 106 PHE A C 1
ATOM 816 O O . PHE A 1 106 ? -1.439 1.978 11.104 1.00 94.19 106 PHE A O 1
ATOM 823 N N . ALA A 1 107 ? -3.625 2.091 10.599 1.00 92.75 107 ALA A N 1
ATOM 824 C CA . ALA A 1 107 ? -3.567 3.427 10.023 1.00 92.75 107 ALA A CA 1
ATOM 825 C C . ALA A 1 107 ? -3.124 4.489 11.039 1.00 92.75 107 ALA A C 1
ATOM 827 O O . ALA A 1 107 ? -2.434 5.439 10.671 1.00 92.75 107 ALA A O 1
ATOM 828 N N . SER A 1 108 ? -3.476 4.331 12.320 1.00 91.75 108 SER A N 1
ATOM 829 C CA . SER A 1 108 ? -3.033 5.260 13.371 1.00 91.75 108 SER A CA 1
ATOM 830 C C . SER A 1 108 ? -1.570 5.078 13.774 1.00 91.75 108 SER A C 1
ATOM 832 O O . SER A 1 108 ? -0.968 5.996 14.330 1.00 91.75 108 SER A O 1
ATOM 834 N N . SER A 1 109 ? -0.997 3.898 13.528 1.00 92.75 109 SER A N 1
ATOM 835 C CA . SER A 1 109 ? 0.331 3.507 14.011 1.00 92.75 109 SER A CA 1
ATOM 836 C C . SER A 1 109 ? 1.080 2.631 12.995 1.00 92.75 109 SER A C 1
ATOM 838 O O . SER A 1 109 ? 1.440 1.493 13.310 1.00 92.75 109 SER A O 1
ATOM 840 N N . PRO A 1 110 ? 1.370 3.143 11.783 1.00 86.44 110 PRO A N 1
ATOM 841 C CA . PRO A 1 110 ? 2.024 2.356 10.735 1.00 86.44 110 PRO A CA 1
ATOM 842 C C . PRO A 1 110 ? 3.438 1.901 11.135 1.00 86.44 110 PRO A C 1
ATOM 844 O O . PRO A 1 110 ? 3.889 0.836 10.730 1.00 86.44 110 PRO A O 1
ATOM 847 N N . GLY A 1 111 ? 4.111 2.657 12.013 1.00 87.69 111 GLY A N 1
ATOM 848 C CA . GLY A 1 111 ? 5.444 2.328 12.529 1.00 87.69 111 GLY A CA 1
ATOM 849 C C . GLY A 1 111 ? 5.517 1.086 13.427 1.00 87.69 111 GLY A C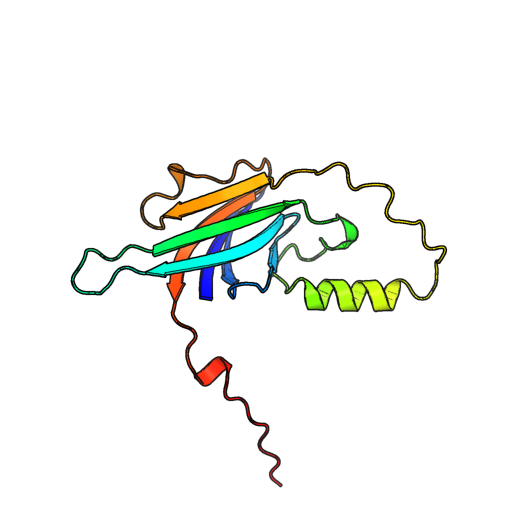 1
ATOM 850 O O . GLY A 1 111 ? 6.615 0.604 13.682 1.00 87.69 111 GLY A O 1
ATOM 851 N N . LEU A 1 112 ? 4.385 0.548 13.906 1.00 87.38 112 LEU A N 1
ATOM 852 C CA . LEU A 1 112 ? 4.371 -0.695 14.694 1.00 87.38 112 LEU A CA 1
ATOM 853 C C . LEU A 1 112 ? 4.630 -1.939 13.837 1.00 87.38 112 LEU A C 1
ATOM 855 O O . LEU A 1 112 ? 4.968 -2.998 14.362 1.00 87.38 112 LEU A O 1
ATOM 859 N N . SER A 1 113 ? 4.429 -1.835 12.527 1.00 85.69 113 SER A N 1
ATOM 860 C CA . SER A 1 113 ? 4.615 -2.921 11.566 1.00 85.69 113 SER A CA 1
ATOM 861 C C . SER A 1 113 ? 4.952 -2.303 10.214 1.00 85.69 113 SER A C 1
ATOM 863 O O . SER A 1 113 ? 4.176 -2.391 9.267 1.00 85.69 113 SER A O 1
ATOM 865 N N . ALA A 1 114 ? 6.080 -1.595 10.171 1.00 85.75 114 ALA A N 1
ATOM 866 C CA . ALA A 1 114 ? 6.523 -0.867 8.990 1.00 85.75 114 ALA A CA 1
ATOM 867 C C . ALA A 1 114 ? 7.115 -1.811 7.933 1.00 85.75 114 ALA A C 1
ATOM 869 O O . ALA A 1 114 ? 7.769 -2.800 8.265 1.00 85.75 114 ALA A O 1
ATOM 870 N N . LEU A 1 115 ? 6.923 -1.468 6.659 1.00 91.50 115 LEU A N 1
ATOM 871 C CA . LEU A 1 115 ? 7.632 -2.105 5.555 1.00 91.50 115 LEU A CA 1
ATOM 872 C C . LEU A 1 115 ? 9.093 -1.635 5.549 1.00 91.50 115 LEU A C 1
ATOM 874 O O . LEU A 1 115 ? 9.391 -0.455 5.344 1.00 91.50 115 LEU A O 1
ATOM 878 N N . GLU A 1 116 ? 10.022 -2.574 5.687 1.00 85.31 116 GLU A N 1
ATOM 879 C CA . GLU A 1 116 ? 11.452 -2.286 5.601 1.00 85.31 116 GLU A CA 1
ATOM 880 C C . GLU A 1 116 ? 11.968 -2.504 4.172 1.00 85.31 116 GLU A C 1
ATOM 882 O O . GLU A 1 116 ? 12.474 -3.565 3.825 1.00 85.31 116 GLU A O 1
ATOM 887 N N . HIS A 1 117 ? 11.850 -1.472 3.329 1.00 90.69 117 HIS A N 1
ATOM 888 C CA . HIS A 1 117 ? 12.422 -1.463 1.977 1.00 90.69 117 HIS A CA 1
ATOM 889 C C . HIS A 1 117 ? 13.365 -0.254 1.769 1.00 90.69 117 HIS A C 1
ATOM 891 O O . HIS A 1 117 ? 13.065 0.846 2.255 1.00 90.69 117 HIS A O 1
ATOM 897 N N . PRO A 1 118 ? 14.516 -0.406 1.072 1.00 90.56 118 PRO A N 1
ATOM 898 C CA . PRO A 1 118 ? 15.517 0.659 0.924 1.00 90.56 118 PRO A CA 1
ATOM 899 C C . PRO A 1 118 ? 15.021 1.877 0.136 1.00 90.56 118 PRO A C 1
ATOM 901 O O . PRO A 1 118 ? 15.429 2.999 0.423 1.00 90.56 118 PRO A O 1
ATOM 904 N N . VAL A 1 119 ? 14.138 1.668 -0.844 1.00 91.38 119 VAL A N 1
ATOM 905 C CA . VAL A 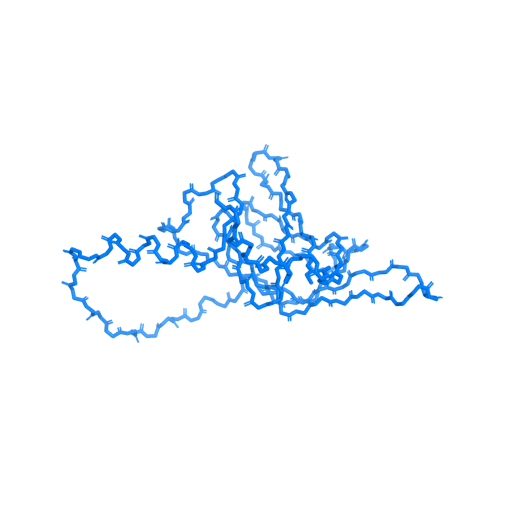1 119 ? 13.669 2.730 -1.756 1.00 91.38 119 VAL A CA 1
ATOM 906 C C . VAL A 1 119 ? 12.250 3.185 -1.435 1.00 91.38 119 VAL A C 1
ATOM 908 O O . VAL A 1 119 ? 11.911 4.339 -1.662 1.00 91.38 119 VAL A O 1
ATOM 911 N N . TYR A 1 120 ? 11.420 2.308 -0.878 1.00 92.19 120 TYR A N 1
ATOM 912 C CA . TYR A 1 120 ? 9.982 2.538 -0.758 1.00 92.19 120 TYR A CA 1
ATOM 913 C C . TYR A 1 120 ? 9.520 2.310 0.678 1.00 92.19 120 TYR A C 1
ATOM 915 O O . TYR A 1 120 ? 10.125 1.550 1.428 1.00 92.19 120 TYR A O 1
ATOM 923 N N . ASP A 1 121 ? 8.459 2.994 1.066 1.00 93.94 121 ASP A N 1
ATOM 924 C CA . ASP A 1 121 ? 7.683 2.715 2.270 1.00 93.94 121 ASP A CA 1
ATOM 925 C C . ASP A 1 121 ? 6.214 2.696 1.864 1.00 93.94 121 ASP A C 1
ATOM 927 O O . ASP A 1 121 ? 5.809 3.524 1.049 1.00 93.94 121 ASP A O 1
ATOM 931 N N . VAL A 1 122 ? 5.428 1.758 2.376 1.00 94.31 122 VAL A N 1
ATOM 932 C CA . VAL A 1 122 ? 4.014 1.612 2.017 1.00 94.31 122 VAL A CA 1
ATOM 933 C C . VAL A 1 122 ? 3.222 1.438 3.290 1.00 94.31 122 VAL A C 1
ATOM 935 O O . VAL A 1 122 ? 3.538 0.560 4.090 1.00 94.31 122 VAL A O 1
ATOM 938 N N . TRP A 1 123 ? 2.171 2.242 3.457 1.00 95.44 123 TRP A N 1
ATOM 939 C CA . TRP A 1 123 ? 1.306 2.117 4.615 1.00 95.44 123 TRP A CA 1
ATOM 940 C C . TRP A 1 123 ? -0.180 2.336 4.366 1.00 95.44 123 TRP A C 1
ATOM 942 O O . TRP A 1 123 ? -0.602 2.990 3.411 1.00 95.44 123 TRP A O 1
ATOM 952 N N . VAL A 1 124 ? -0.990 1.768 5.262 1.00 95.19 124 VAL A N 1
ATOM 953 C CA . VAL A 1 124 ? -2.452 1.880 5.250 1.00 95.19 124 VAL A CA 1
ATOM 954 C C . VAL A 1 124 ? -2.868 3.271 5.713 1.00 95.19 124 VAL A C 1
ATOM 956 O O . VAL A 1 124 ? -2.455 3.728 6.774 1.00 95.19 124 VAL A O 1
ATOM 959 N N . ILE A 1 125 ? -3.720 3.936 4.930 1.00 94.38 125 ILE A N 1
ATOM 960 C CA . ILE A 1 125 ? -4.352 5.205 5.316 1.00 94.38 125 ILE A CA 1
ATOM 961 C C . ILE A 1 125 ? -5.753 4.957 5.865 1.00 94.38 125 ILE A C 1
ATOM 963 O O . ILE A 1 125 ? -6.129 5.518 6.890 1.00 94.38 125 ILE A O 1
ATOM 967 N N . ARG A 1 126 ? -6.549 4.142 5.167 1.00 92.94 126 ARG A N 1
ATOM 968 C CA . ARG A 1 126 ? -7.907 3.783 5.592 1.00 92.94 126 ARG A CA 1
ATOM 969 C C . ARG A 1 126 ? -8.420 2.552 4.862 1.00 92.94 126 ARG A C 1
ATOM 971 O O . ARG A 1 126 ? -8.094 2.333 3.694 1.00 92.94 126 ARG A O 1
ATOM 978 N N . CYS A 1 127 ? -9.302 1.814 5.518 1.00 93.50 127 CYS A N 1
ATOM 979 C CA . CYS A 1 127 ? -10.167 0.855 4.849 1.00 93.50 127 CYS A CA 1
ATOM 980 C C . CYS A 1 127 ? -11.414 1.562 4.310 1.00 93.50 127 CYS A C 1
ATOM 982 O O . CYS A 1 127 ? -11.878 2.552 4.871 1.00 93.50 127 CYS A O 1
ATOM 984 N N . LYS A 1 128 ? -11.947 1.069 3.192 1.00 85.75 128 LYS A N 1
ATOM 985 C CA . LYS A 1 128 ? -13.225 1.523 2.638 1.00 85.75 128 LYS A CA 1
ATOM 986 C C . LYS A 1 128 ? -14.032 0.308 2.182 1.00 85.75 128 LYS A C 1
ATOM 988 O O . LYS A 1 128 ? -13.500 -0.663 1.628 1.00 85.75 128 LYS A O 1
ATOM 993 N N . GLN A 1 129 ? -15.335 0.337 2.439 1.00 72.06 129 GLN A N 1
ATOM 994 C CA . GLN A 1 129 ? -16.244 -0.660 1.882 1.00 72.06 129 GLN A CA 1
ATOM 995 C C . GLN A 1 129 ? -16.351 -0.456 0.363 1.00 72.06 129 GLN A C 1
ATOM 997 O O . GLN A 1 129 ? -16.409 0.694 -0.077 1.00 72.06 129 GLN A O 1
ATOM 1002 N N . PRO A 1 130 ? -16.351 -1.528 -0.454 1.00 58.75 130 PRO A N 1
ATOM 1003 C CA . PRO A 1 130 ? -16.607 -1.403 -1.885 1.00 58.75 130 PRO A CA 1
ATOM 1004 C C . PRO A 1 130 ? -17.934 -0.669 -2.109 1.00 58.75 130 PRO A C 1
ATOM 1006 O O . PRO A 1 130 ? -18.988 -1.172 -1.729 1.00 58.75 130 PRO A O 1
ATOM 1009 N N . SER A 1 131 ? -17.888 0.544 -2.668 1.00 52.06 131 SER A N 1
ATOM 1010 C CA . SER A 1 131 ? -19.096 1.278 -3.043 1.00 52.06 131 SER A CA 1
ATOM 1011 C C . SER A 1 131 ? -19.762 0.556 -4.221 1.00 52.06 131 SER A C 1
ATOM 1013 O O . SER A 1 131 ? -19.059 0.194 -5.167 1.00 52.06 131 SER A O 1
ATOM 1015 N N . PRO A 1 132 ? -21.093 0.351 -4.210 1.00 56.59 132 PRO A N 1
ATOM 1016 C CA . PRO A 1 132 ? -21.798 -0.408 -5.248 1.00 56.59 132 PRO A CA 1
ATOM 1017 C C . PRO A 1 132 ? -21.679 0.198 -6.659 1.00 56.59 132 PRO A C 1
ATOM 1019 O O . PRO A 1 132 ? -21.894 -0.511 -7.637 1.00 56.59 132 PRO A O 1
ATOM 1022 N N . GLU A 1 133 ? -21.274 1.465 -6.791 1.00 47.38 133 GLU A N 1
ATOM 1023 C CA . GLU A 1 133 ? -21.024 2.136 -8.079 1.00 47.38 133 GLU A CA 1
ATOM 1024 C C . GLU A 1 133 ? -19.873 1.492 -8.876 1.00 47.38 133 GLU A C 1
ATOM 1026 O O . GLU A 1 133 ? -19.954 1.376 -10.095 1.00 47.38 133 GLU A O 1
ATOM 1031 N N . SER A 1 134 ? -18.840 0.962 -8.207 1.00 50.53 134 SER A N 1
ATOM 1032 C CA . SER A 1 134 ? -17.720 0.275 -8.877 1.00 50.53 134 SER A CA 1
ATOM 1033 C C . SER A 1 134 ? -18.089 -1.126 -9.392 1.00 50.53 134 SER A C 1
ATOM 1035 O O . SER A 1 134 ? -17.357 -1.700 -10.192 1.00 50.53 134 SER A O 1
ATOM 1037 N N . LEU A 1 135 ? -19.224 -1.679 -8.946 1.00 54.06 135 LEU A N 1
ATOM 1038 C CA . LEU A 1 135 ? -19.769 -2.972 -9.385 1.00 54.06 135 LEU A CA 1
ATOM 1039 C C . LEU A 1 135 ? -20.948 -2.815 -10.361 1.00 54.06 135 LEU A C 1
ATOM 1041 O O . LEU A 1 135 ? -21.484 -3.813 -10.838 1.00 54.06 135 LEU A O 1
ATOM 1045 N N . SER A 1 136 ? -21.360 -1.579 -10.660 1.00 50.19 136 SER A N 1
ATOM 1046 C CA . SER A 1 136 ? -22.529 -1.267 -11.486 1.00 50.19 136 SER A CA 1
ATOM 1047 C C . SER A 1 136 ? -22.187 -0.307 -12.628 1.00 50.19 136 SER A C 1
ATOM 1049 O O . SER A 1 136 ? -22.797 0.741 -12.793 1.00 50.19 136 SER A O 1
ATOM 1051 N N . SER A 1 137 ? -21.263 -0.715 -13.499 1.00 55.69 137 SER A N 1
ATOM 1052 C CA . SER A 1 137 ? -21.366 -0.340 -14.915 1.00 55.69 137 SER A CA 1
ATOM 1053 C C . SER A 1 137 ? -21.951 -1.510 -15.706 1.00 55.69 137 SER A C 1
ATOM 1055 O O . SER A 1 137 ? -21.199 -2.258 -16.332 1.00 55.69 137 SER A O 1
ATOM 1057 N N . PRO A 1 138 ? -23.280 -1.728 -15.701 1.00 54.44 138 PRO A N 1
ATOM 1058 C CA . PRO A 1 138 ? -23.886 -2.362 -16.853 1.00 54.44 138 PRO A CA 1
ATOM 1059 C C . PRO A 1 138 ? -23.746 -1.373 -18.013 1.00 54.44 138 PRO A C 1
ATOM 1061 O O . PRO A 1 138 ? -24.166 -0.222 -17.917 1.00 54.44 138 PRO A O 1
ATOM 1064 N N . ALA A 1 139 ? -23.096 -1.814 -19.089 1.00 58.56 139 ALA A N 1
ATOM 1065 C CA . ALA A 1 139 ? -23.127 -1.119 -20.363 1.00 58.56 139 ALA A CA 1
ATOM 1066 C C . ALA A 1 139 ? -24.582 -0.753 -20.692 1.00 58.56 139 ALA A C 1
ATOM 1068 O O . ALA A 1 139 ? -25.426 -1.644 -20.780 1.00 58.56 139 ALA A O 1
ATOM 1069 N N . SER A 1 140 ? -24.869 0.534 -20.869 1.00 52.75 140 SER A N 1
ATOM 1070 C CA . SER A 1 140 ? -26.076 0.955 -21.574 1.00 52.75 140 SER A CA 1
ATOM 1071 C C . SER A 1 140 ? -25.736 1.018 -23.065 1.00 52.75 140 SER A C 1
ATOM 1073 O O . SER A 1 140 ? -24.906 1.847 -23.442 1.00 52.75 140 SER A O 1
ATOM 1075 N N . PRO A 1 141 ? -26.306 0.151 -23.919 1.00 72.31 141 PRO A N 1
ATOM 1076 C CA . PRO A 1 141 ? -26.384 0.411 -25.346 1.00 72.31 141 PRO A CA 1
ATOM 1077 C C . PRO A 1 141 ? -27.623 1.276 -25.603 1.00 72.31 141 PRO A C 1
ATOM 1079 O O . PRO A 1 141 ? -28.730 0.822 -25.345 1.00 72.31 141 PRO A O 1
ATOM 1082 N N . ASP A 1 142 ? -27.433 2.506 -26.069 1.00 53.81 142 ASP A N 1
ATOM 1083 C CA . ASP A 1 142 ? -28.496 3.402 -26.557 1.00 53.81 142 ASP A CA 1
ATOM 1084 C C . ASP A 1 142 ? -27.775 4.570 -27.265 1.00 53.81 142 ASP A C 1
ATOM 1086 O O . ASP A 1 142 ? -26.881 5.166 -26.664 1.00 53.81 142 ASP A O 1
ATOM 1090 N N . GLU A 1 143 ? -27.989 4.937 -28.527 1.00 49.44 143 GLU A N 1
ATOM 1091 C CA . GLU A 1 143 ? -28.938 4.564 -29.586 1.00 49.44 143 GLU A CA 1
ATOM 1092 C C . GLU A 1 143 ? -28.301 4.949 -30.942 1.00 49.44 143 GLU A C 1
ATOM 1094 O O . GLU A 1 143 ? -27.476 5.900 -30.958 1.00 49.44 143 GLU A O 1
#

Secondary structure (DSSP, 8-state):
-EEEEEEETTT--EEEEEEBTTB-EEETTEEEEEEEEEE--TTS---EEEEEEEEEPPGGG---SSS-EEHHHHHHHHHHH-TT---------------SEEEEEETT-GGGG----SSEEEEEEEE----GGGG--------

pLDDT: mean 79.39, std 17.12, range [40.34, 96.31]

Radius of gyration: 17.63 Å; chains: 1; bounding box: 44×38×49 Å

Sequence (143 aa):
MATLRALDKITGRSTDFEIEVGKPVVYGVLEVDLKVCFQTPPEEPPESAAFLQITEADYVATNTLTEPRLLSDVKAELDAADRKTAPRQPAEKEEEAGPLFSGWMFASSPGLSALEHPVYDVWVIRCKQPSPESLSSPASPDE

Foldseek 3Di:
DFWKWKAFPVVRDIDIDDDDAQFWKDAQQKTKHWPDWDWDDPVDDTKIKTWIFIAGHDPQLHPCNDDIDTPVVSVVVVVVVCPPDDDDDPCPDPPPPDTLATGMAMLVCRVVGWRDDPGMTMHTNHDDDPDCVVVDPPDDDDD